Protein AF-A0A392NRG5-F1 (afdb_monomer_lite)

pLDDT: mean 75.96, std 17.62, range [31.47, 93.75]

Radius of gyration: 20.7 Å; chains: 1; bounding box: 58×45×53 Å

Foldseek 3Di:
DVVQVAPAPDWDWDAAPLRDIDTLDHPDDDPDPVRVVVVVVVSVVVVVVVNVVVPPPPDDDDDDDDDPDFAAADDPVCCCVQPNPQAQKEKEKEAADPVSVVVLRVLQVVVLVVVDQPDDPDDPDPRRRYGYHYYHCVVPVVVVVLVDDPDCNPQRIKIWIAGNNVRDIDIGRDDDDPD

Secondary structure (DSSP, 8-state):
-GGGT-SSSS-EEEE-TTS-EEEEESS---SSHHHHHHHHHHHHHHHHHHHHHHS---------S----PPPBP-TTTHHHHHSTT-S-EEEEEESSHHHHHHHHHHHHHHHHHS-----SS-----SPPEEEEEETTT-HHHHGGG-SSSGGG-SEEEEEEEGGGTEEEEE-S-----

Structure (mmCIF, N/CA/C/O backbone):
data_AF-A0A392NRG5-F1
#
_entry.id   AF-A0A392NRG5-F1
#
loop_
_atom_site.group_PDB
_atom_site.id
_atom_site.type_symbol
_atom_site.label_atom_id
_atom_site.label_alt_id
_atom_site.label_comp_id
_atom_site.label_asym_id
_atom_site.label_entity_id
_atom_site.label_seq_id
_atom_site.pdbx_PDB_ins_code
_atom_site.Cartn_x
_atom_site.Cartn_y
_atom_site.Cartn_z
_atom_site.occupancy
_atom_site.B_iso_or_equiv
_atom_site.auth_seq_id
_atom_site.auth_comp_id
_atom_site.auth_asym_id
_atom_site.auth_atom_id
_atom_site.pdbx_PDB_model_num
ATOM 1 N N . MET A 1 1 ? -12.641 -14.214 19.739 1.00 44.84 1 MET A N 1
ATOM 2 C CA . MET A 1 1 ? -12.935 -12.851 20.232 1.00 44.84 1 MET A CA 1
ATOM 3 C C . MET A 1 1 ? -11.711 -11.934 20.178 1.00 44.84 1 MET A C 1
ATOM 5 O O . MET A 1 1 ? -11.896 -10.754 19.929 1.00 44.84 1 MET A O 1
ATOM 9 N N . GLU A 1 2 ? -10.478 -12.458 20.245 1.00 50.84 2 GLU A N 1
ATOM 10 C CA . GLU A 1 2 ? -9.235 -11.661 20.115 1.00 50.84 2 GLU A CA 1
ATOM 11 C C . GLU A 1 2 ? -9.057 -10.911 18.784 1.00 50.84 2 GLU A C 1
ATOM 13 O O . GLU A 1 2 ? -8.489 -9.827 18.773 1.00 50.84 2 GLU A O 1
ATOM 18 N N . LYS A 1 3 ? -9.580 -11.421 17.657 1.00 54.75 3 LYS A N 1
ATOM 19 C CA . LYS A 1 3 ? -9.375 -10.797 16.329 1.00 54.75 3 LYS A CA 1
ATOM 20 C C . LYS A 1 3 ? -9.970 -9.390 16.174 1.00 54.75 3 LYS A C 1
ATOM 22 O O . LYS A 1 3 ? -9.698 -8.732 15.177 1.00 54.75 3 LYS A O 1
ATOM 27 N N . LEU A 1 4 ? -10.818 -8.950 17.103 1.00 57.44 4 LEU A N 1
ATOM 28 C CA . LEU A 1 4 ? -11.485 -7.650 17.032 1.00 57.44 4 LEU A CA 1
ATOM 29 C C . LEU A 1 4 ? -11.050 -6.682 18.142 1.00 57.44 4 LEU A C 1
ATOM 31 O O . LEU A 1 4 ? -11.508 -5.543 18.076 1.00 57.44 4 LEU A O 1
ATOM 35 N N . GLY A 1 5 ? -10.213 -7.110 19.102 1.00 63.38 5 GLY A N 1
ATOM 36 C CA . GLY A 1 5 ? -9.814 -6.300 20.263 1.00 63.38 5 GLY A CA 1
ATOM 37 C C . GLY A 1 5 ? -11.002 -5.819 21.101 1.00 63.38 5 GLY A C 1
ATOM 38 O O . GLY A 1 5 ? -11.019 -4.675 21.524 1.00 63.38 5 GLY A O 1
ATOM 39 N N . ILE A 1 6 ? -12.055 -6.639 21.213 1.00 69.25 6 ILE A N 1
ATOM 40 C CA . ILE A 1 6 ? -13.294 -6.264 21.903 1.00 69.25 6 ILE A CA 1
ATOM 41 C C . ILE A 1 6 ? -13.268 -6.834 23.316 1.00 69.25 6 ILE A C 1
ATOM 43 O O . ILE A 1 6 ? -13.286 -8.052 23.494 1.00 69.25 6 ILE A O 1
ATOM 47 N N . ASP A 1 7 ? -13.312 -5.931 24.288 1.00 76.69 7 ASP A N 1
ATOM 48 C CA . ASP A 1 7 ? -13.158 -6.254 25.709 1.00 76.69 7 ASP A CA 1
ATOM 49 C C . ASP A 1 7 ? -14.497 -6.640 26.366 1.00 76.69 7 ASP A C 1
ATOM 51 O O . ASP A 1 7 ? -14.522 -7.297 27.404 1.00 76.69 7 ASP A O 1
ATOM 55 N N . ALA A 1 8 ? -15.626 -6.246 25.756 1.00 78.69 8 ALA A N 1
ATOM 56 C CA . ALA A 1 8 ? -16.974 -6.534 26.248 1.00 78.69 8 ALA A CA 1
ATOM 57 C C . ALA A 1 8 ? -18.026 -6.559 25.123 1.00 78.69 8 ALA A C 1
ATOM 59 O O . ALA A 1 8 ? -18.007 -5.727 24.213 1.00 78.69 8 ALA A O 1
ATOM 60 N N . LEU A 1 9 ? -18.987 -7.486 25.220 1.00 78.69 9 LEU A N 1
ATOM 61 C CA . LEU A 1 9 ? -20.117 -7.638 24.294 1.00 78.69 9 LEU A CA 1
ATOM 62 C C . LEU A 1 9 ? -21.444 -7.202 24.944 1.00 78.69 9 LEU A C 1
ATOM 64 O O . LEU A 1 9 ? -21.584 -7.346 26.158 1.00 78.69 9 LEU A O 1
ATOM 68 N N . PRO A 1 10 ? -22.440 -6.743 24.159 1.00 81.75 10 PRO A N 1
ATOM 69 C CA . PRO A 1 10 ? -22.381 -6.451 22.722 1.00 81.75 10 PRO A CA 1
ATOM 70 C C . PRO A 1 10 ? -21.558 -5.186 22.418 1.00 81.75 10 PRO A C 1
ATOM 72 O O . PRO A 1 10 ? -21.438 -4.296 23.258 1.00 81.75 10 PRO A O 1
ATOM 75 N N . ALA A 1 11 ? -20.976 -5.115 21.218 1.00 84.94 11 ALA A N 1
ATOM 76 C CA . ALA A 1 11 ? -20.116 -4.011 20.787 1.00 84.94 11 ALA A CA 1
ATOM 77 C C . ALA A 1 11 ? -20.497 -3.504 19.392 1.00 84.94 11 ALA A C 1
ATOM 79 O O . ALA A 1 11 ? -20.934 -4.274 18.537 1.00 84.94 11 ALA A O 1
ATOM 80 N N . ILE A 1 12 ? -20.287 -2.209 19.167 1.00 88.06 12 ILE A N 1
ATOM 81 C CA . ILE A 1 12 ? -20.501 -1.513 17.901 1.00 88.06 12 ILE A CA 1
ATOM 82 C C . ILE A 1 12 ? -19.132 -1.141 17.336 1.00 88.06 12 ILE A C 1
ATOM 84 O O . ILE A 1 12 ? -18.307 -0.523 18.012 1.00 88.06 12 ILE A O 1
ATOM 88 N N . VAL A 1 13 ? -18.899 -1.518 16.083 1.00 86.50 13 VAL A N 1
ATOM 89 C CA . VAL A 1 13 ? -17.656 -1.268 15.346 1.00 86.50 13 VAL A CA 1
ATOM 90 C C . VAL A 1 13 ? -17.964 -0.510 14.059 1.00 86.50 13 VAL A C 1
ATOM 92 O O . VAL A 1 13 ? -18.951 -0.805 13.389 1.00 86.50 13 VAL A O 1
ATOM 95 N N . GLY A 1 14 ? -17.128 0.474 13.738 1.00 85.94 14 GLY A N 1
ATOM 96 C CA . GLY A 1 14 ? -17.209 1.284 12.527 1.00 85.94 14 GLY A CA 1
ATOM 97 C C . GLY A 1 14 ? -16.050 0.978 11.584 1.00 85.94 14 GLY A C 1
ATOM 98 O O . GLY A 1 14 ? -14.933 0.713 12.030 1.00 85.94 14 GLY A O 1
ATOM 99 N N . TRP A 1 15 ? -16.324 1.029 10.282 1.00 83.50 15 TRP A N 1
ATOM 100 C CA . TRP A 1 15 ? -15.307 0.970 9.232 1.00 83.50 15 TRP A CA 1
ATOM 101 C C . TRP A 1 15 ? -15.161 2.344 8.599 1.00 83.50 15 TRP A C 1
ATOM 103 O O . TRP A 1 15 ? -16.136 2.896 8.087 1.00 83.50 15 TRP A O 1
ATOM 113 N N . LEU A 1 16 ? -13.952 2.888 8.652 1.00 82.56 16 LEU A N 1
ATOM 114 C CA . LEU A 1 16 ? -13.607 4.154 8.026 1.00 82.56 16 LEU A CA 1
ATOM 115 C C . LEU A 1 16 ? -13.438 3.976 6.503 1.00 82.56 16 LEU A C 1
ATOM 117 O O . LEU A 1 16 ? -13.176 2.864 6.032 1.00 82.56 16 LEU A O 1
ATOM 121 N N . PRO A 1 17 ? -13.561 5.055 5.704 1.00 70.38 17 PRO A N 1
ATOM 122 C CA . PRO A 1 17 ? -13.409 4.989 4.246 1.00 70.38 17 PRO A CA 1
ATOM 123 C C . PRO A 1 17 ? -12.038 4.483 3.769 1.00 70.38 17 PRO A C 1
ATOM 125 O O . PRO A 1 17 ? -11.925 3.958 2.664 1.00 70.38 17 PRO A O 1
ATOM 128 N N . ASN A 1 18 ? -11.004 4.618 4.601 1.00 70.00 18 ASN A N 1
ATOM 129 C CA . ASN A 1 18 ? -9.652 4.093 4.374 1.00 70.00 18 ASN A CA 1
ATOM 130 C C . ASN A 1 18 ? -9.518 2.583 4.680 1.00 70.00 18 ASN A C 1
ATOM 132 O O . ASN A 1 18 ? -8.433 2.025 4.531 1.00 70.00 18 ASN A O 1
ATOM 136 N N . GLY A 1 19 ? -10.600 1.920 5.102 1.00 73.75 19 GLY A N 1
ATOM 137 C CA . GLY A 1 19 ? -10.620 0.505 5.476 1.00 73.75 19 GLY A CA 1
ATOM 138 C C . GLY A 1 19 ? -10.196 0.228 6.920 1.00 73.75 19 GLY A C 1
ATOM 139 O O . GLY A 1 19 ? -10.246 -0.928 7.346 1.00 73.75 19 GLY A O 1
ATOM 140 N N . GLU A 1 20 ? -9.812 1.252 7.691 1.00 78.88 20 GLU A N 1
ATOM 141 C CA . GLU A 1 20 ? -9.475 1.104 9.104 1.00 78.88 20 GLU A CA 1
ATOM 142 C C . GLU A 1 20 ? -10.721 0.799 9.941 1.00 78.88 20 GLU A C 1
ATOM 144 O O . GLU A 1 20 ? -11.823 1.303 9.702 1.00 78.88 20 GLU A O 1
ATOM 149 N N . LYS A 1 21 ? -10.541 -0.065 10.940 1.00 82.44 21 LYS A N 1
ATOM 150 C CA . LYS A 1 21 ? -11.597 -0.457 11.865 1.00 82.44 21 LYS A CA 1
ATOM 151 C C . LYS A 1 21 ? -11.426 0.271 13.192 1.00 82.44 21 LYS A C 1
ATOM 153 O O . LYS A 1 21 ? -10.417 0.097 13.865 1.00 82.44 21 LYS A O 1
ATOM 158 N N . ILE A 1 22 ? -12.485 0.941 13.631 1.00 85.62 22 ILE A N 1
ATOM 159 C CA . ILE A 1 22 ? -12.574 1.601 14.935 1.00 85.62 22 ILE A CA 1
ATOM 160 C C . ILE A 1 22 ? -13.671 0.954 15.786 1.00 85.62 22 ILE A C 1
ATOM 162 O O . ILE A 1 22 ? -14.754 0.609 15.309 1.00 85.62 22 ILE A O 1
ATOM 166 N N . ILE A 1 23 ? -13.392 0.762 17.074 1.00 85.25 23 ILE A N 1
ATOM 167 C CA . ILE A 1 23 ? -14.392 0.329 18.052 1.00 85.25 23 ILE A CA 1
ATOM 168 C C . ILE A 1 23 ? -15.132 1.575 18.535 1.00 85.25 23 ILE A C 1
ATOM 170 O O . ILE A 1 23 ? -14.524 2.468 19.115 1.00 85.25 23 ILE A O 1
ATOM 174 N N . LEU A 1 24 ? -16.437 1.642 18.274 1.00 83.94 24 LEU A N 1
ATOM 175 C CA . LEU A 1 24 ? -17.257 2.810 18.603 1.00 83.94 24 LEU A CA 1
ATOM 176 C C . LEU A 1 24 ? -17.831 2.722 20.016 1.00 83.94 24 LEU A C 1
ATOM 178 O O . LEU A 1 24 ? -17.922 3.729 20.712 1.00 83.94 24 LEU A O 1
ATOM 182 N N . LYS A 1 25 ? -18.225 1.517 20.446 1.00 83.88 25 LYS A N 1
ATOM 183 C CA . LYS A 1 25 ? -18.717 1.263 21.804 1.00 83.88 25 LYS A CA 1
ATOM 184 C C . LYS A 1 25 ? -18.632 -0.219 22.153 1.00 83.88 25 LYS A C 1
ATOM 186 O O . LYS A 1 25 ? -18.925 -1.061 21.309 1.00 83.88 25 LYS A O 1
ATOM 191 N N . THR A 1 26 ? -18.294 -0.545 23.394 1.00 84.25 26 THR A N 1
ATOM 192 C CA . THR A 1 26 ? -18.333 -1.908 23.954 1.00 84.25 26 THR A CA 1
ATOM 193 C C . THR A 1 26 ? -19.291 -1.954 25.143 1.00 84.25 26 THR A C 1
ATOM 195 O O . THR A 1 26 ? -19.611 -0.916 25.723 1.00 84.25 26 THR A O 1
ATOM 198 N N . GLY A 1 27 ? -19.803 -3.142 25.479 1.00 78.00 27 GLY A N 1
ATOM 199 C CA . GLY A 1 27 ? -20.730 -3.318 26.605 1.00 78.00 27 GLY A CA 1
ATOM 200 C C . GLY A 1 27 ? -22.030 -2.518 26.463 1.00 78.00 27 GLY A C 1
ATOM 201 O O . GLY A 1 27 ? -22.475 -1.876 27.415 1.00 78.00 27 GLY A O 1
ATOM 202 N N . VAL A 1 28 ? -22.624 -2.507 25.265 1.00 78.00 28 VAL A N 1
ATOM 203 C CA . VAL A 1 28 ? -23.847 -1.737 24.999 1.00 78.00 28 VAL A CA 1
ATOM 204 C C . VAL A 1 28 ? -25.002 -2.297 25.829 1.00 78.00 28 VAL A C 1
ATOM 206 O O . VAL A 1 28 ? -25.435 -3.430 25.634 1.00 78.00 28 VAL A O 1
ATOM 209 N N . SER A 1 29 ? -25.516 -1.476 26.741 1.00 78.38 29 SER A N 1
ATOM 210 C CA . SER A 1 29 ? -26.697 -1.766 27.549 1.00 78.38 29 SER A CA 1
ATOM 211 C C . SER A 1 29 ? -27.689 -0.622 27.395 1.00 78.38 29 SER A C 1
ATOM 213 O O . SER A 1 29 ? -27.350 0.542 27.616 1.00 78.38 29 SER A O 1
ATOM 215 N N . VAL A 1 30 ? -28.904 -0.955 26.968 1.00 79.56 30 VAL A N 1
ATOM 216 C CA . VAL A 1 30 ? -29.958 0.012 26.664 1.00 79.56 30 VAL A CA 1
ATOM 217 C C . VAL A 1 30 ? -31.051 -0.120 27.716 1.00 79.56 30 VAL A C 1
ATOM 219 O O . VAL A 1 30 ? -31.575 -1.210 27.929 1.00 79.56 30 VAL A O 1
ATOM 222 N N . LYS A 1 31 ? -31.394 0.991 28.376 1.00 78.00 31 LYS A N 1
ATOM 223 C CA . LYS A 1 31 ? -32.440 1.020 29.412 1.00 78.00 31 LYS A CA 1
ATOM 224 C C . LYS A 1 31 ? -33.850 1.025 28.818 1.00 78.00 31 LYS A C 1
ATOM 226 O O . LYS A 1 31 ? -34.755 0.429 29.389 1.00 78.00 31 LYS A O 1
ATOM 231 N N . ASP A 1 32 ? -34.025 1.674 27.671 1.00 86.31 32 ASP A N 1
ATOM 232 C CA . ASP A 1 32 ? -35.292 1.816 26.955 1.00 86.31 32 ASP A CA 1
ATOM 233 C C . ASP A 1 32 ? -35.023 2.190 25.486 1.00 86.31 32 ASP A C 1
ATOM 235 O O . ASP A 1 32 ? -33.971 2.731 25.149 1.00 86.31 32 ASP A O 1
ATOM 239 N N . VAL A 1 33 ? -35.962 1.905 24.580 1.00 84.06 33 VAL A N 1
ATOM 240 C CA . VAL A 1 33 ? -35.749 2.092 23.128 1.00 84.06 33 VAL A CA 1
ATOM 241 C C . VAL A 1 33 ? -35.409 3.546 22.779 1.00 84.06 33 VAL A C 1
ATOM 243 O O . VAL A 1 33 ? -34.585 3.791 21.900 1.00 84.06 33 VAL A O 1
ATOM 246 N N . LYS A 1 34 ? -35.990 4.519 23.492 1.00 83.69 34 LYS A N 1
ATOM 247 C CA . LYS A 1 34 ? -35.757 5.944 23.239 1.00 83.69 34 LYS A CA 1
ATOM 248 C C . LYS A 1 34 ? -34.327 6.346 23.605 1.00 83.69 34 LYS A C 1
ATOM 250 O O . LYS A 1 34 ? -33.672 7.022 22.812 1.00 83.69 34 LYS A O 1
ATOM 255 N N . SER A 1 35 ? -33.821 5.892 24.754 1.00 84.69 35 SER A N 1
ATOM 256 C CA . SER A 1 35 ? -32.421 6.105 25.138 1.00 84.69 35 SER A CA 1
ATOM 257 C C . SER A 1 35 ? -31.445 5.364 24.220 1.00 84.69 35 SER A C 1
ATOM 259 O O . SER A 1 35 ? -30.410 5.926 23.871 1.00 84.69 35 SER A O 1
ATOM 261 N N . GLY A 1 36 ? -31.799 4.167 23.743 1.00 84.44 36 GLY A N 1
ATOM 262 C CA . GLY A 1 36 ? -30.992 3.411 22.778 1.00 84.44 36 GLY A CA 1
ATOM 263 C C . GLY A 1 36 ? -30.840 4.104 21.425 1.00 84.44 36 GLY A C 1
ATOM 264 O O . GLY A 1 36 ? -29.734 4.183 20.895 1.00 84.44 36 GLY A O 1
ATOM 265 N N . VAL A 1 37 ? -31.931 4.652 20.880 1.00 87.75 37 VAL A N 1
ATOM 266 C CA . VAL A 1 37 ? -31.894 5.405 19.614 1.00 87.75 37 VAL A CA 1
ATOM 267 C C . VAL A 1 37 ? -31.075 6.687 19.764 1.00 87.75 37 VAL A C 1
ATOM 269 O O . VAL A 1 37 ? -30.267 6.996 18.891 1.00 87.75 37 VAL A O 1
ATOM 272 N N . GLN A 1 38 ? -31.227 7.406 20.880 1.00 88.25 38 GLN A N 1
ATOM 273 C CA . GLN A 1 38 ? -30.447 8.620 21.133 1.00 88.25 38 GLN A CA 1
ATOM 274 C C . GLN A 1 38 ? -28.946 8.324 21.260 1.00 88.25 38 GLN A C 1
ATOM 276 O O . GLN A 1 38 ? -28.118 9.048 20.711 1.00 88.25 38 GLN A O 1
ATOM 281 N N . ASP A 1 39 ? -28.593 7.253 21.967 1.00 86.00 39 ASP A N 1
ATOM 282 C CA . ASP A 1 39 ? -27.209 6.819 22.142 1.00 86.00 39 ASP A CA 1
ATOM 283 C C . ASP A 1 39 ? -26.582 6.392 20.805 1.00 86.00 39 ASP A C 1
ATOM 285 O O . ASP A 1 39 ? -25.481 6.829 20.475 1.00 86.00 39 ASP A O 1
ATOM 289 N N . LEU A 1 40 ? -27.319 5.647 19.971 1.00 88.62 40 LEU A N 1
ATOM 290 C CA . LEU A 1 40 ? -26.898 5.320 18.605 1.00 88.62 40 LEU A CA 1
ATOM 291 C C . LEU A 1 40 ? -26.700 6.569 17.739 1.00 88.62 40 LEU A C 1
ATOM 293 O O . LEU A 1 40 ? -25.696 6.657 17.037 1.00 88.62 40 LEU A O 1
ATOM 297 N N . SER A 1 41 ? -27.609 7.545 17.811 1.00 90.00 41 SER A N 1
ATOM 298 C CA . SER A 1 41 ? -27.481 8.809 17.072 1.00 90.00 41 SER A CA 1
ATOM 299 C C . SER A 1 41 ? -26.197 9.547 17.449 1.00 90.00 41 SER A C 1
ATOM 301 O O . SER A 1 41 ? -25.439 9.957 16.576 1.00 90.00 41 SER A O 1
ATOM 303 N N . ASN A 1 42 ? -25.901 9.649 18.747 1.00 89.50 42 ASN A N 1
ATOM 304 C CA . ASN A 1 42 ? -24.690 10.310 19.233 1.00 89.50 42 ASN A CA 1
ATOM 305 C C . ASN A 1 42 ? -23.414 9.587 18.766 1.00 89.50 42 ASN A C 1
ATOM 307 O O . ASN A 1 42 ? -22.425 10.231 18.405 1.00 89.50 42 ASN A O 1
ATOM 311 N N . ILE A 1 43 ? -23.434 8.249 18.760 1.00 90.00 43 ILE A N 1
ATOM 312 C CA . ILE A 1 43 ? -22.324 7.431 18.258 1.00 90.00 43 ILE A CA 1
ATOM 313 C C . ILE A 1 43 ? -22.110 7.697 16.766 1.00 90.00 43 ILE A C 1
ATOM 315 O O . ILE A 1 43 ? -20.979 7.967 16.362 1.00 90.00 43 ILE A O 1
ATOM 319 N N . LEU A 1 44 ? -23.171 7.688 15.957 1.00 90.00 44 LEU A N 1
ATOM 320 C CA . LEU A 1 44 ? -23.081 7.954 14.520 1.00 90.00 44 LEU A CA 1
ATOM 321 C C . LEU A 1 44 ? -22.581 9.375 14.221 1.00 90.00 44 LEU A C 1
ATOM 323 O O . LEU A 1 44 ? -21.695 9.532 13.384 1.00 90.00 44 LEU A O 1
ATOM 327 N N . ASP A 1 45 ? -23.047 10.386 14.956 1.00 89.62 45 ASP A N 1
ATOM 328 C CA . ASP A 1 45 ? -22.580 11.772 14.810 1.00 89.62 45 ASP A CA 1
ATOM 329 C C . ASP A 1 45 ? -21.094 11.924 15.167 1.00 89.62 45 ASP A C 1
ATOM 331 O O . ASP A 1 45 ? -20.343 12.648 14.504 1.00 89.62 45 ASP A O 1
ATOM 335 N N . SER A 1 46 ? -20.640 11.246 16.227 1.00 84.56 46 SER A N 1
ATOM 336 C CA . SER A 1 46 ? -19.221 11.229 16.596 1.00 84.56 46 SER A CA 1
ATOM 337 C C . SER A 1 46 ? -18.371 10.528 15.537 1.00 84.56 46 SER A C 1
ATOM 339 O O . SER A 1 46 ? -17.298 11.022 15.185 1.00 84.56 46 SER A O 1
ATOM 341 N N . PHE A 1 47 ? -18.880 9.432 14.972 1.00 88.06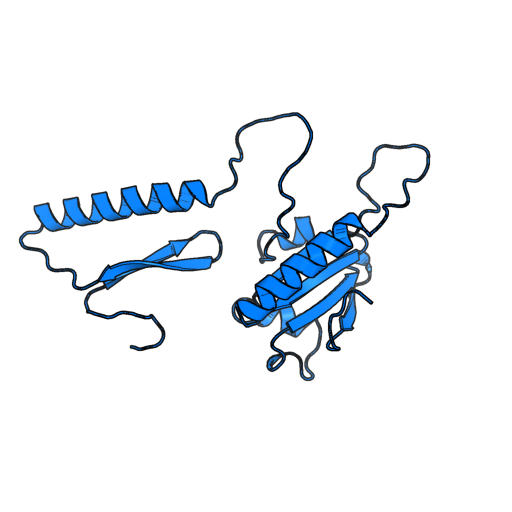 47 PHE A N 1
ATOM 342 C CA . PHE A 1 47 ? -18.197 8.664 13.944 1.00 88.06 47 PHE A CA 1
ATOM 343 C C . PHE A 1 47 ? -18.095 9.442 12.632 1.00 88.06 47 PHE A C 1
ATOM 345 O O . PHE A 1 47 ? -17.029 9.480 12.023 1.00 88.06 47 PHE A O 1
ATOM 352 N N . GLU A 1 48 ? -19.152 10.151 12.233 1.00 84.38 48 GLU A N 1
ATOM 353 C CA . GLU A 1 48 ? -19.133 11.007 11.048 1.00 84.38 48 GLU A CA 1
ATOM 354 C C . GLU A 1 48 ? -18.092 12.133 11.184 1.00 84.38 48 GLU A C 1
ATOM 356 O O . GLU A 1 48 ? -17.362 12.428 10.236 1.00 84.38 48 GLU A O 1
ATOM 361 N N . LYS A 1 49 ? -17.949 12.731 12.375 1.00 83.00 49 LYS A N 1
ATOM 362 C CA . LYS A 1 49 ? -16.909 13.743 12.642 1.00 83.00 49 LYS A CA 1
ATOM 363 C C . LYS A 1 49 ? -15.493 13.182 12.509 1.00 83.00 49 LYS A C 1
ATOM 365 O O . LYS A 1 49 ? -14.613 13.899 12.036 1.00 83.00 49 LYS A O 1
ATOM 370 N N . VAL A 1 50 ? -15.266 11.936 12.926 1.00 76.88 50 VAL A N 1
ATOM 371 C CA . VAL A 1 50 ? -13.972 11.251 12.769 1.00 76.88 50 VAL A CA 1
ATOM 372 C C . VAL A 1 50 ? -13.737 10.904 11.297 1.00 76.88 50 VAL A C 1
ATOM 374 O O . VAL A 1 50 ? -12.705 11.270 10.742 1.00 76.88 50 VAL A O 1
ATOM 377 N N . SER A 1 51 ? -14.739 10.348 10.614 1.00 67.44 51 SER A N 1
ATOM 378 C CA . SER A 1 51 ? -14.668 10.031 9.184 1.00 67.44 51 SER A CA 1
ATOM 379 C C . SER A 1 51 ? -14.406 11.268 8.315 1.00 67.44 51 SER A C 1
ATOM 381 O O . SER A 1 51 ? -13.651 11.187 7.350 1.00 67.44 51 SER A O 1
ATOM 383 N N . LYS A 1 52 ? -14.981 12.433 8.649 1.00 66.38 52 LYS A N 1
ATOM 384 C CA . LYS A 1 52 ? -14.749 13.704 7.934 1.00 66.38 52 LYS A CA 1
ATOM 385 C C . LYS A 1 52 ? -13.355 14.295 8.164 1.00 66.38 52 LYS A C 1
ATOM 387 O O . LYS A 1 52 ? -12.914 15.090 7.342 1.00 66.38 52 LYS A O 1
ATOM 392 N N . LYS A 1 53 ? -12.670 13.947 9.260 1.00 59.97 53 LYS A N 1
ATOM 393 C CA . LYS A 1 53 ? -11.271 14.352 9.496 1.00 59.97 53 LYS A CA 1
ATOM 394 C C . LYS A 1 53 ? -10.285 13.523 8.672 1.00 59.97 53 LYS A C 1
ATOM 396 O O . LYS A 1 53 ? -9.246 14.049 8.298 1.00 59.97 53 LYS A O 1
ATOM 401 N N . GLU A 1 54 ? -10.636 12.278 8.364 1.00 50.88 54 GLU A N 1
ATOM 402 C CA . GLU A 1 54 ? -9.822 11.365 7.547 1.00 50.88 54 GLU A CA 1
ATOM 403 C C . GLU A 1 54 ? -10.207 11.347 6.063 1.00 50.88 54 GLU A C 1
ATOM 405 O O . GLU A 1 54 ? -9.521 10.748 5.239 1.00 50.88 54 GLU A O 1
ATOM 410 N N . THR A 1 55 ? -11.286 12.038 5.694 1.00 39.31 55 THR A N 1
ATOM 411 C CA . THR A 1 55 ? -11.567 12.353 4.294 1.00 39.31 55 THR A CA 1
ATOM 412 C C . THR A 1 55 ? -10.758 13.603 3.939 1.00 39.31 55 THR A C 1
ATOM 414 O O . THR A 1 55 ? -10.980 14.644 4.568 1.00 39.31 55 THR A O 1
ATOM 417 N N . PRO A 1 56 ? -9.835 13.575 2.959 1.00 40.25 56 PRO A N 1
ATOM 418 C CA . PRO A 1 56 ? -9.189 14.800 2.520 1.00 40.25 56 PRO A CA 1
ATOM 419 C C . PRO A 1 56 ? -10.284 15.746 2.030 1.00 40.25 56 PRO A C 1
ATOM 421 O O . PRO A 1 56 ? -11.179 15.357 1.278 1.00 40.25 56 PRO A O 1
ATOM 424 N N . ARG A 1 57 ? -10.242 16.986 2.524 1.00 38.59 57 ARG A N 1
ATOM 425 C CA . ARG A 1 57 ? -11.167 18.072 2.192 1.00 38.59 57 ARG A CA 1
ATOM 426 C C . ARG A 1 57 ? -11.177 18.328 0.680 1.00 38.59 57 ARG A C 1
ATOM 428 O O . ARG A 1 57 ? -10.551 19.270 0.206 1.00 38.59 57 ARG A O 1
ATOM 435 N N . GLN A 1 58 ? -11.941 17.565 -0.093 1.00 41.72 58 GLN A N 1
ATOM 436 C CA . GLN A 1 58 ? -12.290 17.936 -1.462 1.00 41.72 58 GLN A CA 1
ATOM 437 C C . GLN A 1 58 ? -13.432 18.946 -1.439 1.00 41.72 58 GLN A C 1
ATOM 439 O O . GLN A 1 58 ? -14.579 18.668 -1.765 1.00 41.72 58 GLN A O 1
ATOM 444 N N . SER A 1 59 ? -13.081 20.168 -1.062 1.00 42.72 59 SER A N 1
ATOM 445 C CA . SER A 1 59 ? -13.816 21.351 -1.483 1.00 42.72 59 SER A CA 1
ATOM 446 C C . SER A 1 59 ? -12.920 22.567 -1.311 1.00 42.72 59 SER A C 1
ATOM 448 O O . SER A 1 59 ? -13.043 23.299 -0.331 1.00 42.72 59 SER A O 1
ATOM 450 N N . LYS A 1 60 ? -12.013 22.769 -2.270 1.00 33.44 60 LYS A N 1
ATOM 451 C CA . LYS A 1 60 ? -11.731 24.081 -2.866 1.00 33.44 60 LYS A CA 1
ATOM 452 C C . LYS A 1 60 ? -10.819 23.923 -4.079 1.00 33.44 60 LYS A C 1
ATOM 454 O O . LYS A 1 60 ? -9.764 23.308 -4.025 1.00 33.44 60 LYS A O 1
ATOM 459 N N . LYS A 1 61 ? -11.281 24.490 -5.192 1.00 37.28 61 LYS A N 1
ATOM 460 C CA . LYS A 1 61 ? -10.464 24.801 -6.359 1.00 37.28 61 LYS A CA 1
ATOM 461 C C . LYS A 1 61 ? -9.292 25.696 -5.944 1.00 37.28 61 LYS A C 1
ATOM 463 O O . LYS A 1 61 ? -9.512 26.676 -5.240 1.00 37.28 61 LYS A O 1
ATOM 468 N N . ALA A 1 62 ? -8.158 25.401 -6.572 1.00 38.47 62 ALA A N 1
ATOM 469 C CA . ALA A 1 62 ? -7.030 26.272 -6.881 1.00 38.47 62 ALA A CA 1
ATOM 470 C C . ALA A 1 62 ? -6.035 26.628 -5.758 1.00 38.47 62 ALA A C 1
ATOM 472 O O . ALA A 1 62 ? -6.397 27.156 -4.715 1.00 38.47 62 ALA A O 1
ATOM 473 N N . GLN A 1 63 ? -4.769 26.454 -6.161 1.00 31.47 63 GLN A N 1
ATOM 474 C CA . GLN A 1 63 ? -3.531 27.109 -5.730 1.00 31.47 63 GLN A CA 1
ATOM 475 C C . GLN A 1 63 ? -2.692 26.466 -4.615 1.00 31.47 63 GLN A C 1
ATOM 477 O O . GLN A 1 63 ? -2.912 26.677 -3.433 1.00 31.47 63 GLN A O 1
ATOM 482 N N . THR A 1 64 ? -1.685 25.742 -5.117 1.00 35.50 64 THR A N 1
ATOM 483 C CA . THR A 1 64 ? -0.241 25.876 -4.856 1.00 35.50 64 THR A CA 1
ATOM 484 C C . THR A 1 64 ? 0.309 25.763 -3.432 1.00 35.50 64 THR A C 1
ATOM 486 O O . THR A 1 64 ? 0.027 26.573 -2.559 1.00 35.50 64 THR A O 1
ATOM 489 N N . ASP A 1 65 ? 1.273 24.842 -3.376 1.00 32.69 65 ASP A N 1
ATOM 490 C CA . ASP A 1 65 ? 2.435 24.707 -2.505 1.00 32.69 65 ASP A CA 1
ATOM 491 C C . ASP A 1 65 ? 2.258 24.103 -1.110 1.00 32.69 65 ASP A C 1
ATOM 493 O O . ASP A 1 65 ? 1.599 24.634 -0.217 1.00 32.69 65 ASP A O 1
ATOM 497 N N . SER A 1 66 ? 3.013 23.010 -0.937 1.00 41.00 66 SER A N 1
ATOM 498 C CA . SER A 1 66 ? 3.290 22.262 0.293 1.00 41.00 66 SER A CA 1
ATOM 499 C C . SER A 1 66 ? 2.091 21.526 0.898 1.00 41.00 66 SER A C 1
ATOM 501 O O . SER A 1 66 ? 1.630 21.836 1.992 1.00 41.00 66 SER A O 1
ATOM 503 N N . GLU A 1 67 ? 1.610 20.501 0.190 1.00 38.47 67 GLU A N 1
ATOM 504 C CA . GLU A 1 67 ? 0.882 19.401 0.827 1.00 38.47 67 GLU A CA 1
ATOM 505 C C . GLU A 1 67 ? 1.923 18.467 1.457 1.00 38.47 67 GLU A C 1
ATOM 507 O O . GLU A 1 67 ? 2.858 18.054 0.772 1.00 38.47 67 GLU A O 1
ATOM 512 N N . ASP A 1 68 ? 1.785 18.158 2.749 1.00 41.62 68 ASP A N 1
ATOM 513 C CA . ASP A 1 68 ? 2.466 17.018 3.366 1.00 41.62 68 ASP A CA 1
ATOM 514 C C . ASP A 1 68 ? 2.176 15.788 2.492 1.00 41.62 68 ASP A C 1
ATOM 516 O O . ASP A 1 68 ? 1.045 15.302 2.444 1.00 41.62 68 ASP A O 1
ATOM 520 N N . GLU A 1 69 ? 3.166 15.363 1.705 1.00 58.81 69 GLU A N 1
ATOM 521 C CA . GLU A 1 69 ? 2.990 14.450 0.574 1.00 58.81 69 GLU A CA 1
ATOM 522 C C . GLU A 1 69 ? 2.881 13.009 1.093 1.00 58.81 69 GLU A C 1
ATOM 524 O O . GLU A 1 69 ? 3.822 12.220 1.049 1.00 58.81 69 GLU A O 1
ATOM 529 N N . TYR A 1 70 ? 1.727 12.670 1.668 1.00 71.62 70 TYR A N 1
ATOM 530 C CA . TYR A 1 70 ? 1.452 11.313 2.124 1.00 71.62 70 TYR A CA 1
ATOM 531 C C . TYR A 1 70 ? 1.286 10.380 0.921 1.00 71.62 70 TYR A C 1
ATOM 533 O O . TYR A 1 70 ? 0.545 10.653 -0.030 1.00 71.62 70 TYR A O 1
ATOM 541 N N . ILE A 1 71 ? 1.964 9.234 0.965 1.00 87.88 71 ILE A N 1
ATOM 542 C CA . ILE A 1 71 ? 1.832 8.215 -0.075 1.00 87.88 71 ILE A CA 1
ATOM 543 C C . ILE A 1 71 ? 0.449 7.578 0.049 1.00 87.88 71 ILE A C 1
ATOM 545 O O . ILE A 1 71 ? 0.082 7.027 1.087 1.00 87.88 71 ILE A O 1
ATOM 549 N N . GLN A 1 72 ? -0.334 7.634 -1.026 1.00 90.50 72 GLN A N 1
ATOM 550 C CA . GLN A 1 72 ? -1.712 7.153 -1.002 1.00 90.50 72 GLN A CA 1
ATOM 551 C C . GLN A 1 72 ? -1.787 5.624 -0.909 1.00 90.50 72 GLN A C 1
ATOM 553 O O . GLN A 1 72 ? -1.018 4.898 -1.547 1.00 90.50 72 GLN A O 1
ATOM 558 N N . LEU A 1 73 ? -2.773 5.129 -0.154 1.00 91.88 73 LEU A N 1
ATOM 559 C CA . LEU A 1 73 ? -3.098 3.707 -0.106 1.00 91.88 73 LEU A CA 1
ATOM 560 C C . LEU A 1 73 ? -3.851 3.297 -1.377 1.00 91.88 73 LEU A C 1
ATOM 562 O O . LEU A 1 73 ? -4.908 3.834 -1.711 1.00 91.88 73 LEU A O 1
ATOM 566 N N . LEU A 1 74 ? -3.308 2.313 -2.077 1.00 90.50 74 LEU A N 1
ATOM 567 C CA . LEU A 1 74 ? -3.854 1.742 -3.290 1.00 90.50 74 LEU A CA 1
ATOM 568 C C . LEU A 1 74 ? -5.053 0.857 -2.960 1.00 90.50 74 LEU A C 1
ATOM 570 O O . LEU A 1 74 ? -5.016 -0.025 -2.101 1.00 90.50 74 LEU A O 1
ATOM 574 N N . SER A 1 75 ? -6.120 1.081 -3.703 1.00 87.62 75 SER A N 1
ATOM 575 C CA . SER A 1 75 ? -7.376 0.360 -3.627 1.00 87.62 75 SER A CA 1
ATOM 576 C C . SER A 1 75 ? -7.923 0.162 -5.038 1.00 87.62 75 SER A C 1
ATOM 578 O O . SER A 1 75 ? -7.418 0.705 -6.021 1.00 87.62 75 SER A O 1
ATOM 580 N N . ARG A 1 76 ? -8.997 -0.617 -5.164 1.00 84.69 76 ARG A N 1
ATOM 581 C CA . ARG A 1 76 ? -9.630 -0.843 -6.467 1.00 84.69 76 ARG A CA 1
ATOM 582 C C . ARG A 1 76 ? -10.180 0.445 -7.092 1.00 84.69 76 ARG A C 1
ATOM 584 O O . ARG A 1 76 ? -10.201 0.543 -8.314 1.00 84.69 76 ARG A O 1
ATOM 591 N N . SER A 1 77 ? -10.642 1.397 -6.281 1.00 85.12 77 SER A N 1
ATOM 592 C CA . SER A 1 77 ? -11.278 2.627 -6.766 1.00 85.12 77 SER A CA 1
ATOM 593 C C . SER A 1 77 ? -10.280 3.655 -7.289 1.00 85.12 77 SER A C 1
ATOM 595 O O . SER A 1 77 ? -10.616 4.365 -8.227 1.00 85.12 77 SER A O 1
ATOM 597 N N . ASN A 1 78 ? -9.067 3.717 -6.731 1.00 86.81 78 ASN A N 1
ATOM 598 C CA . ASN A 1 78 ? -8.038 4.686 -7.134 1.00 86.81 78 ASN A CA 1
ATOM 599 C C . ASN A 1 78 ? -6.920 4.078 -7.999 1.00 86.81 78 ASN A C 1
ATOM 601 O O . ASN A 1 78 ? -5.988 4.782 -8.386 1.00 86.81 78 ASN A O 1
ATOM 605 N N . PHE A 1 79 ? -7.002 2.784 -8.324 1.00 88.69 79 PHE A N 1
ATOM 606 C CA . PHE A 1 79 ? -5.967 2.101 -9.097 1.00 88.69 79 PHE A CA 1
ATOM 607 C C . PHE A 1 79 ? -5.719 2.745 -10.463 1.00 88.69 79 PHE A C 1
ATOM 609 O O . PHE A 1 79 ? -4.565 2.967 -10.816 1.00 88.69 79 PHE A O 1
ATOM 616 N N . GLU A 1 80 ? -6.772 3.052 -11.226 1.00 87.88 80 GLU A N 1
ATOM 617 C CA . GLU A 1 80 ? -6.609 3.624 -12.571 1.00 87.88 80 GLU A CA 1
ATOM 618 C C . GLU A 1 80 ? -6.024 5.043 -12.524 1.00 87.88 80 GLU A C 1
ATOM 620 O O . GLU A 1 80 ? -5.280 5.445 -13.418 1.00 87.88 80 GLU A O 1
ATOM 625 N N . ASP A 1 81 ? -6.296 5.784 -11.452 1.00 87.56 81 ASP A N 1
ATOM 626 C CA . ASP A 1 81 ? -5.770 7.134 -11.278 1.00 87.56 81 ASP A CA 1
ATOM 627 C C . ASP A 1 81 ? -4.293 7.122 -10.854 1.00 87.56 81 ASP A C 1
ATOM 629 O O . ASP A 1 81 ? -3.507 7.926 -11.353 1.00 87.56 81 ASP A O 1
ATOM 633 N N . LEU A 1 82 ? -3.892 6.187 -9.982 1.00 88.19 82 LEU A N 1
ATOM 634 C CA . LEU A 1 82 ? -2.524 6.102 -9.452 1.00 88.19 82 LEU A CA 1
ATOM 635 C C . LEU A 1 82 ? -1.588 5.269 -10.338 1.00 88.19 82 LEU A C 1
ATOM 637 O O . LEU A 1 82 ? -0.484 5.702 -10.680 1.00 88.19 82 LEU A O 1
ATOM 641 N N . CYS A 1 83 ? -2.021 4.073 -10.724 1.00 90.25 83 CYS A N 1
ATOM 642 C CA . CYS A 1 83 ? -1.236 3.070 -11.442 1.00 90.25 83 CYS A CA 1
ATOM 643 C C . CYS A 1 83 ? -1.896 2.630 -12.764 1.00 90.25 83 CYS A C 1
ATOM 645 O O . CYS A 1 83 ? -1.599 1.541 -13.257 1.00 90.25 83 CYS A O 1
ATOM 647 N N . GLY A 1 84 ? -2.794 3.434 -13.338 1.00 87.00 84 GLY A N 1
ATOM 648 C CA . GLY A 1 84 ? -3.475 3.107 -14.592 1.00 87.00 84 GLY A CA 1
ATOM 649 C C . GLY A 1 84 ? -2.660 3.406 -15.846 1.00 87.00 84 GLY A C 1
ATOM 650 O O . GLY A 1 84 ? -1.466 3.713 -15.805 1.00 87.00 84 GLY A O 1
ATOM 651 N N . ALA A 1 85 ? -3.313 3.352 -17.007 1.00 86.06 85 ALA A N 1
ATOM 652 C CA . ALA A 1 85 ? -2.643 3.437 -18.310 1.00 86.06 85 ALA A CA 1
ATOM 653 C C . ALA A 1 85 ? -1.893 4.765 -18.541 1.00 86.06 85 ALA A C 1
ATOM 655 O O . ALA A 1 85 ? -0.957 4.842 -19.350 1.00 86.06 85 ALA A O 1
ATOM 656 N N . LYS A 1 86 ? -2.293 5.826 -17.833 1.00 85.25 86 LYS A N 1
ATOM 657 C CA . LYS A 1 86 ? -1.662 7.148 -17.915 1.00 85.25 86 LYS A CA 1
ATOM 658 C C . LYS A 1 86 ? -0.281 7.163 -17.255 1.00 85.25 86 LYS A C 1
ATOM 660 O O . LYS A 1 86 ? 0.603 7.833 -17.788 1.00 85.25 86 LYS A O 1
ATOM 665 N N . THR A 1 87 ? -0.075 6.361 -16.213 1.00 86.31 87 THR A N 1
ATOM 666 C CA . THR A 1 87 ? 1.156 6.296 -15.419 1.00 86.31 87 THR A CA 1
ATOM 667 C C . THR A 1 87 ? 2.257 5.504 -16.146 1.00 86.31 87 THR A C 1
ATOM 669 O O . THR A 1 87 ? 2.056 4.332 -16.480 1.00 86.31 87 THR A O 1
ATOM 672 N N . PRO A 1 88 ? 3.446 6.089 -16.402 1.00 87.19 88 PRO A N 1
ATOM 673 C CA . PRO A 1 88 ? 4.549 5.378 -17.059 1.00 87.19 88 PRO A CA 1
ATOM 674 C C . PRO A 1 88 ? 5.132 4.245 -16.205 1.00 87.19 88 PRO A C 1
ATOM 676 O O . PRO A 1 88 ? 5.402 3.151 -16.714 1.00 87.19 88 PRO A O 1
ATOM 679 N N . VAL A 1 89 ? 5.335 4.522 -14.913 1.00 89.19 89 VAL A N 1
ATOM 680 C CA . VAL A 1 89 ? 5.839 3.593 -13.895 1.00 89.19 89 VAL A CA 1
ATOM 681 C C . VAL A 1 89 ? 5.131 3.893 -12.574 1.00 89.19 89 VAL A C 1
ATOM 683 O O . VAL A 1 89 ? 5.114 5.044 -12.146 1.00 89.19 89 VAL A O 1
ATOM 686 N N . CYS A 1 90 ? 4.567 2.865 -11.943 1.00 91.44 90 CYS A N 1
ATOM 687 C CA . CYS A 1 90 ? 4.000 2.927 -10.600 1.00 91.44 90 CYS A CA 1
ATOM 688 C C . CYS A 1 90 ? 4.870 2.107 -9.643 1.00 91.44 90 CYS A C 1
ATOM 690 O O . CYS A 1 90 ? 5.062 0.910 -9.867 1.00 91.44 90 CYS A O 1
ATOM 692 N N . ILE A 1 91 ? 5.402 2.735 -8.602 1.00 93.19 91 ILE A N 1
ATOM 693 C CA . ILE A 1 91 ? 6.119 2.076 -7.513 1.00 93.19 91 ILE A CA 1
ATOM 694 C C . ILE A 1 91 ? 5.120 1.795 -6.394 1.00 93.19 91 ILE A C 1
ATOM 696 O O . ILE A 1 91 ? 4.504 2.710 -5.858 1.00 93.19 91 ILE A O 1
ATOM 700 N N . ILE A 1 92 ? 4.952 0.523 -6.049 1.00 93.31 92 ILE A N 1
ATOM 701 C CA . ILE A 1 92 ? 3.976 0.064 -5.063 1.00 93.31 92 ILE A CA 1
ATOM 702 C C . ILE A 1 92 ? 4.727 -0.575 -3.895 1.00 93.31 92 ILE A C 1
ATOM 704 O O . ILE A 1 92 ? 5.379 -1.605 -4.068 1.00 93.31 92 ILE A O 1
ATOM 708 N N . GLY A 1 93 ? 4.633 0.018 -2.707 1.00 93.50 93 GLY A N 1
ATOM 709 C CA . GLY A 1 93 ? 5.116 -0.581 -1.463 1.00 93.50 93 GLY A CA 1
ATOM 710 C C . GLY A 1 93 ? 4.029 -1.425 -0.822 1.00 93.50 93 GLY A C 1
ATOM 711 O O . GLY A 1 93 ? 3.087 -0.879 -0.255 1.00 93.50 93 GLY A O 1
ATOM 712 N N . ALA A 1 94 ? 4.146 -2.749 -0.896 1.00 92.06 94 ALA A N 1
ATOM 713 C CA . ALA A 1 94 ? 3.170 -3.637 -0.282 1.00 92.06 94 ALA A CA 1
ATOM 714 C C . ALA A 1 94 ? 3.625 -4.057 1.120 1.00 92.06 94 ALA A C 1
ATOM 716 O O . ALA A 1 94 ? 4.759 -4.506 1.294 1.00 92.06 94 ALA A O 1
ATOM 717 N N . PHE A 1 95 ? 2.740 -3.921 2.109 1.00 92.12 95 PHE A N 1
ATOM 718 C CA . PHE A 1 95 ? 3.010 -4.224 3.519 1.00 92.12 95 PHE A CA 1
ATOM 719 C C . PHE A 1 95 ? 1.961 -5.172 4.110 1.00 92.12 95 PHE A C 1
ATOM 721 O O . PHE A 1 95 ? 0.834 -5.233 3.617 1.00 92.12 95 PHE A O 1
ATOM 728 N N . ARG A 1 96 ? 2.315 -5.898 5.177 1.00 88.88 96 ARG A N 1
ATOM 729 C CA . ARG A 1 96 ? 1.369 -6.684 6.000 1.00 88.88 96 ARG A CA 1
ATOM 730 C C . ARG A 1 96 ? 1.246 -6.160 7.430 1.00 88.88 96 ARG A C 1
ATOM 732 O O . ARG A 1 96 ? 0.175 -6.280 8.016 1.00 88.88 96 ARG A O 1
ATOM 739 N N . SER A 1 97 ? 2.317 -5.598 7.990 1.00 89.06 97 SER A N 1
ATOM 740 C CA . SER A 1 97 ? 2.324 -5.008 9.332 1.00 89.06 97 SER A CA 1
ATOM 741 C C . SER A 1 97 ? 2.366 -3.478 9.305 1.00 89.06 97 SER A C 1
ATOM 743 O O . SER A 1 97 ? 2.832 -2.868 8.342 1.00 89.06 97 SER A O 1
ATOM 745 N N . LEU A 1 98 ? 1.931 -2.849 10.401 1.00 88.25 98 LEU A N 1
ATOM 746 C CA . LEU A 1 98 ? 2.054 -1.398 10.597 1.00 88.25 98 LEU A CA 1
ATOM 747 C C . LEU A 1 98 ? 3.522 -0.947 10.593 1.00 88.25 98 LEU A C 1
ATOM 749 O O . LEU A 1 98 ? 3.861 0.049 9.968 1.00 88.25 98 LEU A O 1
ATOM 753 N N . LYS A 1 99 ? 4.419 -1.742 11.186 1.00 88.62 99 LYS A N 1
ATOM 754 C CA . LYS A 1 99 ? 5.861 -1.467 11.171 1.00 88.62 99 LYS A CA 1
ATOM 755 C C . LYS A 1 99 ? 6.432 -1.473 9.748 1.00 88.62 99 LYS A C 1
ATOM 757 O O . LYS A 1 99 ? 7.270 -0.641 9.405 1.00 88.62 99 LYS A O 1
ATOM 762 N N . ALA A 1 100 ? 5.995 -2.414 8.910 1.00 89.88 100 ALA A N 1
ATOM 763 C CA . ALA A 1 100 ? 6.359 -2.440 7.498 1.00 89.88 100 ALA A CA 1
ATOM 764 C C . ALA A 1 100 ? 5.771 -1.254 6.728 1.00 89.88 100 ALA A C 1
ATOM 766 O O . ALA A 1 100 ? 6.476 -0.689 5.892 1.00 89.88 100 ALA A O 1
ATOM 767 N N . ARG A 1 101 ? 4.521 -0.872 7.025 1.00 92.25 101 ARG A N 1
ATOM 768 C CA . ARG A 1 101 ? 3.859 0.302 6.443 1.00 92.25 101 ARG A CA 1
ATOM 769 C C . ARG A 1 101 ? 4.667 1.565 6.697 1.00 92.25 101 ARG A C 1
ATOM 771 O O . ARG A 1 101 ? 5.062 2.201 5.734 1.00 92.25 101 ARG A O 1
ATOM 778 N N . GLU A 1 102 ? 4.957 1.879 7.956 1.00 89.94 102 GLU A N 1
ATOM 779 C CA . GLU A 1 102 ? 5.689 3.093 8.341 1.00 89.94 102 GLU A CA 1
ATOM 780 C C . GLU A 1 102 ? 7.060 3.164 7.657 1.00 89.94 102 GLU A C 1
ATOM 782 O O . GLU A 1 102 ? 7.445 4.200 7.116 1.00 89.94 102 GLU A O 1
ATOM 787 N N . LYS A 1 103 ? 7.784 2.035 7.606 1.00 90.69 103 LYS A N 1
ATOM 788 C CA . LYS A 1 103 ? 9.086 1.969 6.930 1.00 90.69 103 LYS A CA 1
ATOM 789 C C . LYS A 1 103 ? 8.964 2.202 5.420 1.00 90.69 103 LYS A C 1
ATOM 791 O O . LYS A 1 103 ? 9.789 2.910 4.849 1.00 90.69 103 LYS A O 1
ATOM 796 N N . LEU A 1 104 ? 7.981 1.583 4.767 1.00 91.94 104 LEU A N 1
ATOM 797 C CA . LEU A 1 104 ? 7.751 1.747 3.330 1.00 91.94 104 LEU A CA 1
ATOM 798 C C . LEU A 1 104 ? 7.275 3.155 2.990 1.00 91.94 104 LEU A C 1
ATOM 800 O O . LEU A 1 104 ? 7.747 3.723 2.016 1.00 91.94 104 LEU A O 1
ATOM 804 N N . GLU A 1 105 ? 6.378 3.717 3.792 1.00 90.94 105 GLU A N 1
ATOM 805 C CA . GLU A 1 105 ? 5.873 5.076 3.636 1.00 90.94 105 GLU A CA 1
ATOM 806 C C . GLU A 1 105 ? 7.024 6.079 3.683 1.00 90.94 105 GLU A C 1
ATOM 808 O O . GLU A 1 105 ? 7.231 6.808 2.717 1.00 90.94 105 GLU A O 1
ATOM 813 N N . TYR A 1 106 ? 7.858 6.016 4.724 1.00 89.50 106 TYR A N 1
ATOM 814 C CA . TYR A 1 106 ? 9.043 6.863 4.850 1.00 89.50 106 TYR A CA 1
ATOM 815 C C . TYR A 1 106 ? 9.986 6.754 3.641 1.00 89.50 106 TYR A C 1
ATOM 817 O O . TYR A 1 106 ? 10.421 7.766 3.093 1.00 89.50 106 TYR A O 1
ATOM 825 N N . LEU A 1 107 ? 10.284 5.530 3.191 1.00 88.94 107 LEU A N 1
ATOM 826 C CA . LEU A 1 107 ? 11.164 5.316 2.041 1.00 88.94 107 LEU A CA 1
ATOM 827 C C . LEU A 1 107 ? 10.557 5.830 0.734 1.00 88.94 107 LEU A C 1
ATOM 829 O O . LEU A 1 107 ? 11.271 6.410 -0.077 1.00 88.94 107 LEU A O 1
ATOM 833 N N . LEU A 1 108 ? 9.262 5.617 0.510 1.00 88.94 108 LEU A N 1
ATOM 834 C CA . LEU A 1 108 ? 8.593 6.052 -0.713 1.00 88.94 108 LEU A CA 1
ATOM 835 C C . LEU A 1 108 ? 8.455 7.574 -0.773 1.00 88.94 108 LEU A C 1
ATOM 837 O O . LEU A 1 108 ? 8.687 8.121 -1.845 1.00 88.94 108 LEU A O 1
ATOM 841 N N . VAL A 1 109 ? 8.167 8.241 0.352 1.00 87.69 109 VAL A N 1
ATOM 842 C CA . VAL A 1 109 ? 8.215 9.713 0.458 1.00 87.69 109 VAL A CA 1
ATOM 843 C C . VAL A 1 109 ? 9.623 10.217 0.143 1.00 87.69 109 VAL A C 1
ATOM 845 O O . VAL A 1 109 ? 9.817 11.115 -0.670 1.00 87.69 109 VAL A O 1
ATOM 848 N N . LEU A 1 110 ? 10.651 9.607 0.736 1.00 86.00 110 LEU A N 1
ATOM 849 C CA . LEU A 1 110 ? 12.025 10.033 0.483 1.00 86.00 110 LEU A CA 1
ATOM 850 C C . LEU A 1 110 ? 12.405 9.866 -0.999 1.00 86.00 110 LEU A C 1
ATOM 852 O O . LEU A 1 110 ? 12.981 10.765 -1.613 1.00 86.00 110 LEU A O 1
ATOM 856 N N . VAL A 1 111 ? 12.064 8.722 -1.595 1.00 84.19 111 VAL A N 1
ATOM 857 C CA . VAL A 1 111 ? 12.379 8.419 -2.995 1.00 84.19 111 VAL A CA 1
ATOM 858 C C . VAL A 1 111 ? 11.537 9.248 -3.967 1.00 84.19 111 VAL A C 1
ATOM 860 O O . VAL A 1 111 ? 12.055 9.583 -5.034 1.00 84.19 111 VAL A O 1
ATOM 863 N N . SER A 1 112 ? 10.290 9.607 -3.642 1.00 82.19 112 SER A N 1
ATOM 864 C CA . SER A 1 112 ? 9.461 10.466 -4.501 1.00 82.19 112 SER A CA 1
ATOM 865 C C . SER A 1 112 ? 10.075 11.854 -4.647 1.00 82.19 112 SER A C 1
ATOM 867 O O . SER A 1 112 ? 10.181 12.354 -5.767 1.00 82.19 112 SER A O 1
ATOM 869 N N . HIS A 1 113 ? 10.597 12.421 -3.556 1.00 77.38 113 HIS A N 1
ATOM 870 C CA . HIS A 1 113 ? 11.317 13.693 -3.591 1.00 77.38 113 HIS A CA 1
ATOM 871 C C . HIS A 1 113 ? 12.662 13.603 -4.331 1.00 77.38 113 HIS A C 1
ATOM 873 O O . HIS A 1 113 ? 13.045 14.533 -5.040 1.00 77.38 113 HIS A O 1
ATOM 879 N N . MET A 1 114 ? 13.382 12.484 -4.196 1.00 74.38 114 MET A N 1
ATOM 880 C CA . MET A 1 114 ? 14.700 12.281 -4.823 1.00 74.38 114 MET A CA 1
ATOM 881 C C . MET A 1 114 ? 14.618 11.902 -6.305 1.00 74.38 114 MET A C 1
ATOM 883 O O . MET A 1 114 ? 15.579 12.086 -7.057 1.00 74.38 114 MET A O 1
ATOM 887 N N . SER A 1 115 ? 13.483 11.361 -6.746 1.00 64.62 115 SER A N 1
ATOM 888 C CA . SER A 1 115 ? 13.264 10.959 -8.132 1.00 64.62 115 SER A CA 1
ATOM 889 C C . SER A 1 115 ? 13.043 12.198 -8.994 1.00 64.62 115 SER A C 1
ATOM 891 O O . SER A 1 115 ? 11.921 12.587 -9.310 1.00 64.62 115 SER A O 1
ATOM 893 N N . LEU A 1 116 ? 14.158 12.831 -9.374 1.00 51.97 11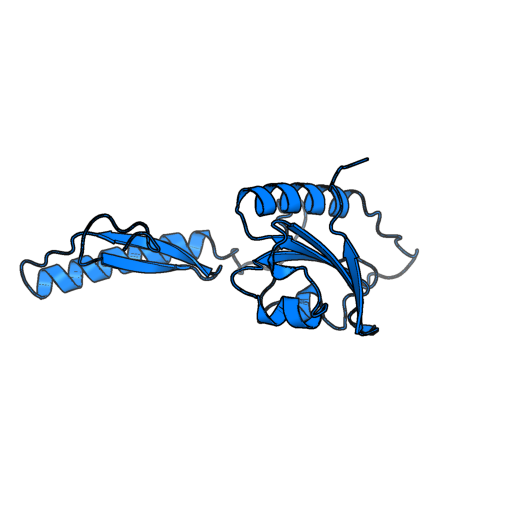6 LEU A N 1
ATOM 894 C CA . LEU A 1 116 ? 14.219 13.979 -10.269 1.00 51.97 116 LEU A CA 1
ATOM 895 C C . LEU A 1 116 ? 13.409 13.691 -11.535 1.00 51.97 116 LEU A C 1
ATOM 897 O O . LEU A 1 116 ? 13.834 12.952 -12.428 1.00 51.97 116 LEU A O 1
ATOM 901 N N . SER A 1 117 ? 12.238 14.316 -11.621 1.00 49.97 117 SER A N 1
ATOM 902 C CA . SER A 1 117 ? 11.488 14.436 -12.862 1.00 49.97 117 SER A CA 1
ATOM 903 C C . SER A 1 117 ? 12.425 15.051 -13.900 1.00 49.97 117 SER A C 1
ATOM 905 O O . SER A 1 117 ? 12.758 16.234 -13.813 1.00 49.97 117 SER A O 1
ATOM 907 N N . ARG A 1 118 ? 12.879 14.267 -14.886 1.00 47.38 118 ARG A N 1
ATOM 908 C CA . ARG A 1 118 ? 13.479 14.819 -16.106 1.00 47.38 118 ARG A CA 1
ATOM 909 C C . ARG A 1 118 ? 12.396 15.658 -16.774 1.00 47.38 118 ARG A C 1
ATOM 911 O O . ARG A 1 118 ? 11.618 15.122 -17.547 1.00 47.38 118 ARG A O 1
ATOM 918 N N . LYS A 1 119 ? 12.302 16.949 -16.444 1.00 43.78 119 LYS A N 1
ATOM 919 C CA . LYS A 1 119 ? 11.480 17.904 -17.191 1.00 43.78 119 LYS A CA 1
ATOM 920 C C . LYS A 1 119 ? 12.041 17.949 -18.614 1.00 43.78 119 LYS A C 1
ATOM 922 O O . LYS A 1 119 ? 13.179 18.394 -18.778 1.00 43.78 119 LYS A O 1
ATOM 927 N N . PRO A 1 120 ? 11.300 17.517 -19.647 1.00 36.94 120 PRO A N 1
ATOM 928 C CA . PRO A 1 120 ? 11.628 17.926 -20.998 1.00 36.94 120 PRO A CA 1
ATOM 929 C C . PRO A 1 120 ? 11.412 19.441 -21.048 1.00 36.94 120 PRO A C 1
ATOM 931 O O . PRO A 1 120 ? 10.378 19.947 -20.604 1.00 36.94 120 PRO A O 1
ATOM 934 N N . ASN A 1 121 ? 12.398 20.185 -21.541 1.00 37.22 121 ASN A N 1
ATOM 935 C CA . ASN A 1 121 ? 12.210 21.594 -21.863 1.00 37.22 121 ASN A CA 1
ATOM 936 C C . ASN A 1 121 ? 11.045 21.718 -22.859 1.00 37.22 121 ASN A C 1
ATOM 938 O O . ASN A 1 121 ? 11.163 21.282 -23.999 1.00 37.22 121 ASN A O 1
ATOM 942 N N . GLY A 1 122 ? 9.938 22.324 -22.423 1.00 40.69 122 GLY A N 1
ATOM 943 C CA . GLY A 1 122 ? 8.813 22.707 -23.278 1.00 40.69 122 GLY A CA 1
ATOM 944 C C . GLY A 1 122 ? 7.592 21.790 -23.173 1.00 40.69 122 GLY A C 1
ATOM 945 O O . GLY A 1 122 ? 7.522 20.749 -23.813 1.00 40.69 122 GLY A O 1
ATOM 946 N N . GLY A 1 123 ? 6.583 22.240 -22.422 1.00 34.56 123 GLY A N 1
ATOM 947 C CA . GLY A 1 123 ? 5.236 21.665 -22.431 1.00 34.56 123 GLY A CA 1
ATOM 948 C C . GLY A 1 123 ? 4.799 21.138 -21.069 1.00 34.56 123 GLY A C 1
ATOM 949 O O . GLY A 1 123 ? 5.270 20.109 -20.597 1.00 34.56 123 GLY A O 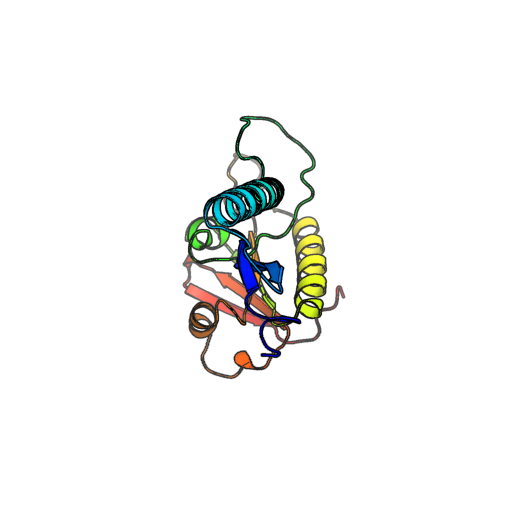1
ATOM 950 N N . SER A 1 124 ? 3.855 21.844 -20.449 1.00 40.84 124 SER A N 1
ATOM 951 C CA . SER A 1 124 ? 3.133 21.409 -19.252 1.00 40.84 124 SER A CA 1
ATOM 952 C C . SER A 1 124 ? 2.383 20.103 -19.534 1.00 40.84 124 SER A C 1
ATOM 954 O O . SER A 1 124 ? 1.254 20.108 -20.022 1.00 40.84 124 SER A O 1
ATOM 956 N N . SER A 1 125 ? 3.015 18.960 -19.276 1.00 40.69 125 SER A N 1
ATOM 957 C CA . SER A 1 125 ? 2.297 17.695 -19.201 1.00 40.69 125 SER A CA 1
ATOM 958 C C . SER A 1 125 ? 2.902 16.791 -18.132 1.00 40.69 125 SER A C 1
ATOM 960 O O . SER A 1 125 ? 4.046 16.356 -18.218 1.00 40.69 125 SER A O 1
ATOM 962 N N . SER A 1 126 ? 2.084 16.526 -17.113 1.00 49.12 126 SER A N 1
ATOM 963 C CA . SER A 1 126 ? 2.250 15.534 -16.044 1.00 49.12 126 SER A CA 1
ATOM 964 C C . SER A 1 126 ? 2.223 14.104 -16.617 1.00 49.12 126 SER A C 1
ATOM 966 O O . SER A 1 126 ? 1.308 13.326 -16.366 1.00 49.12 126 SER A O 1
ATOM 968 N N . ARG A 1 127 ? 3.129 13.799 -17.554 1.00 48.91 127 ARG A N 1
ATOM 969 C CA . ARG A 1 127 ? 3.117 12.554 -18.347 1.00 48.91 127 ARG A CA 1
ATOM 970 C C . ARG A 1 127 ? 4.339 11.665 -18.139 1.00 48.91 127 ARG A C 1
ATOM 972 O O .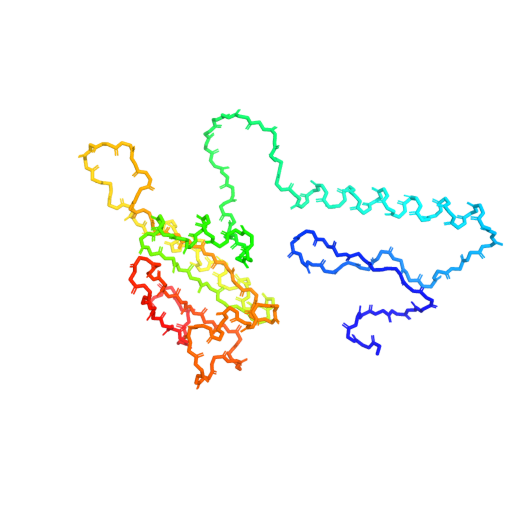 ARG A 1 127 ? 4.293 10.525 -18.590 1.00 48.91 127 ARG A O 1
ATOM 979 N N . ASP A 1 128 ? 5.350 12.153 -17.420 1.00 52.84 128 ASP A N 1
ATOM 980 C CA . ASP A 1 128 ? 6.623 11.455 -17.181 1.00 52.84 128 ASP A CA 1
ATOM 981 C C . ASP A 1 128 ? 6.946 11.241 -15.689 1.00 52.84 128 ASP A C 1
ATOM 983 O O . ASP A 1 128 ? 8.017 10.730 -15.359 1.00 52.84 128 ASP A O 1
ATOM 987 N N . SER A 1 129 ? 6.042 11.605 -14.773 1.00 71.50 129 SER A N 1
ATOM 988 C CA . SER A 1 129 ? 6.242 11.394 -13.337 1.00 71.50 129 SER A CA 1
ATOM 989 C C . SER A 1 129 ? 6.038 9.926 -12.956 1.00 71.50 129 SER A C 1
ATOM 991 O O . SER A 1 129 ? 5.110 9.250 -13.410 1.00 71.50 129 SER A O 1
ATOM 993 N N . ILE A 1 130 ? 6.944 9.423 -12.120 1.00 85.44 130 ILE A N 1
ATOM 994 C CA . ILE A 1 130 ? 6.791 8.136 -11.444 1.00 85.44 130 ILE A CA 1
ATOM 995 C C . ILE A 1 130 ? 5.698 8.314 -10.387 1.00 85.44 130 ILE A C 1
ATOM 997 O O . ILE A 1 130 ? 5.711 9.295 -9.649 1.00 85.44 130 ILE A O 1
ATOM 1001 N N . SER A 1 131 ? 4.746 7.385 -10.338 1.00 89.44 131 SER A N 1
ATOM 1002 C CA . SER A 1 131 ? 3.709 7.357 -9.303 1.00 89.44 131 SER A CA 1
ATOM 1003 C C . SER A 1 131 ? 4.138 6.444 -8.161 1.00 89.44 131 SER A C 1
ATOM 1005 O O . SER A 1 131 ? 4.790 5.426 -8.405 1.00 89.44 131 SER A O 1
ATOM 1007 N N . TYR A 1 132 ? 3.753 6.783 -6.934 1.00 91.50 132 TYR A N 1
ATOM 1008 C CA . TYR A 1 132 ? 4.072 6.027 -5.727 1.00 91.50 132 TYR A CA 1
ATOM 1009 C C . TYR A 1 132 ? 2.781 5.712 -4.976 1.00 91.50 132 TYR A C 1
ATOM 1011 O O . TYR A 1 132 ? 1.929 6.582 -4.809 1.00 91.50 132 TYR A O 1
ATOM 1019 N N . ALA A 1 133 ? 2.633 4.472 -4.521 1.00 93.06 133 ALA A N 1
ATOM 1020 C CA . ALA A 1 133 ? 1.474 4.045 -3.751 1.00 93.06 133 ALA A CA 1
ATOM 1021 C C . ALA A 1 133 ? 1.857 2.988 -2.711 1.00 93.06 133 ALA A C 1
ATOM 1023 O O . ALA A 1 133 ? 2.803 2.218 -2.890 1.00 93.06 133 ALA A O 1
ATOM 1024 N N . LEU A 1 134 ? 1.089 2.918 -1.631 1.00 93.75 134 LEU A N 1
ATOM 1025 C CA . LEU A 1 134 ? 1.177 1.853 -0.637 1.00 93.75 134 LEU A CA 1
ATOM 1026 C C . LEU A 1 134 ? 0.093 0.811 -0.894 1.00 93.75 134 LEU A C 1
ATOM 1028 O O . LEU A 1 134 ? -0.972 1.143 -1.390 1.00 93.75 134 LEU A O 1
ATOM 1032 N N . LEU A 1 135 ? 0.317 -0.447 -0.537 1.00 92.44 135 LEU A N 1
ATOM 1033 C CA . LEU A 1 135 ? -0.685 -1.500 -0.676 1.00 92.44 135 LEU A CA 1
ATOM 1034 C C . LEU A 1 135 ? -0.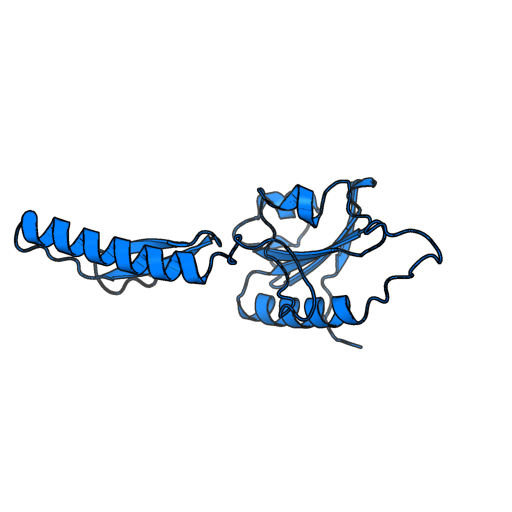759 -2.341 0.594 1.00 92.44 135 LEU A C 1
ATOM 1036 O O . LEU A 1 135 ? 0.217 -2.981 0.988 1.00 92.44 135 LEU A O 1
ATOM 1040 N N . ASP A 1 136 ? -1.947 -2.408 1.187 1.00 90.62 136 ASP A N 1
ATOM 1041 C CA . ASP A 1 136 ? -2.224 -3.371 2.249 1.00 90.62 136 ASP A CA 1
ATOM 1042 C C . ASP A 1 136 ? -2.366 -4.771 1.635 1.00 90.62 136 ASP A C 1
ATOM 1044 O O . ASP A 1 136 ? -3.357 -5.118 0.986 1.00 90.62 136 ASP A O 1
ATOM 1048 N N . SER A 1 137 ? -1.344 -5.591 1.856 1.00 87.00 137 SER A N 1
ATOM 1049 C CA . SER A 1 137 ? -1.241 -6.947 1.323 1.00 87.00 137 SER A CA 1
ATOM 1050 C C . SER A 1 137 ? -2.224 -7.916 1.978 1.00 87.00 137 SER A C 1
ATOM 1052 O O . SER A 1 137 ? -2.567 -8.933 1.373 1.00 87.00 137 SER A O 1
ATOM 1054 N N . ALA A 1 138 ? -2.655 -7.634 3.212 1.00 82.12 138 ALA A N 1
ATOM 1055 C CA . ALA A 1 138 ? -3.622 -8.453 3.931 1.00 82.12 138 ALA A CA 1
ATOM 1056 C C . ALA A 1 138 ? -5.044 -8.215 3.403 1.00 82.12 138 ALA A C 1
ATOM 1058 O O . ALA A 1 138 ? -5.815 -9.167 3.281 1.00 82.12 138 ALA A O 1
ATOM 1059 N N . GLN A 1 139 ? -5.371 -6.972 3.035 1.00 84.19 139 GLN A N 1
ATOM 1060 C CA . GLN A 1 139 ? -6.674 -6.617 2.466 1.00 84.19 139 GLN A CA 1
ATOM 1061 C C . GLN A 1 139 ? -6.763 -6.881 0.957 1.00 84.19 139 GLN A C 1
ATOM 1063 O O . GLN A 1 139 ? -7.784 -7.363 0.468 1.00 84.19 139 GLN A O 1
ATOM 1068 N N . GLN A 1 140 ? -5.696 -6.599 0.205 1.00 82.56 140 GLN A N 1
ATOM 1069 C CA . GLN A 1 140 ? -5.680 -6.649 -1.263 1.00 82.56 140 GLN A CA 1
ATOM 1070 C C . GLN A 1 140 ? -4.902 -7.864 -1.794 1.00 82.56 140 GLN A C 1
ATOM 1072 O O . GLN A 1 140 ? -4.111 -7.784 -2.735 1.00 82.56 140 GLN A O 1
ATOM 1077 N N . GLN A 1 141 ? -5.139 -9.039 -1.209 1.00 78.19 141 GLN A N 1
ATOM 1078 C CA . GLN A 1 141 ? -4.429 -10.269 -1.575 1.00 78.19 141 GLN A CA 1
ATOM 1079 C C . GLN A 1 141 ? -4.655 -10.668 -3.049 1.00 78.19 141 GLN A C 1
ATOM 1081 O O . GLN A 1 141 ? -3.752 -11.192 -3.700 1.00 78.19 141 GLN A O 1
ATOM 1086 N N . SER A 1 142 ? -5.850 -10.404 -3.591 1.00 79.19 142 SER A N 1
ATOM 1087 C CA . SER A 1 142 ? -6.192 -10.641 -5.002 1.00 79.19 142 SER A CA 1
ATOM 1088 C C . SER A 1 142 ? -5.384 -9.765 -5.959 1.00 79.19 142 SER A C 1
ATOM 1090 O O . SER A 1 142 ? -4.983 -10.252 -7.014 1.00 79.19 142 SER A O 1
ATOM 1092 N N . PHE A 1 143 ? -5.099 -8.519 -5.572 1.00 82.56 143 PHE A N 1
ATOM 1093 C CA . PHE A 1 143 ? -4.245 -7.609 -6.329 1.00 82.56 143 PHE A CA 1
ATOM 1094 C C . PHE A 1 143 ? -2.824 -8.161 -6.422 1.00 82.56 143 PHE A C 1
ATOM 1096 O O . PHE A 1 143 ? -2.292 -8.306 -7.516 1.00 82.56 143 PHE A O 1
ATOM 1103 N N . LEU A 1 144 ? -2.239 -8.565 -5.291 1.00 79.44 144 LEU A N 1
ATOM 1104 C CA . LEU A 1 144 ? -0.892 -9.140 -5.266 1.00 79.44 144 LEU A CA 1
ATOM 1105 C C . LEU A 1 144 ? -0.770 -10.431 -6.073 1.00 79.44 144 LEU A C 1
ATOM 1107 O O . LEU A 1 144 ? 0.253 -10.645 -6.714 1.00 79.44 144 LEU A O 1
ATOM 1111 N N . ASN A 1 145 ? -1.813 -11.264 -6.096 1.00 79.81 145 ASN A N 1
ATOM 1112 C CA . ASN A 1 145 ? -1.813 -12.490 -6.897 1.00 79.81 145 ASN A CA 1
ATOM 1113 C C . ASN A 1 145 ? -1.673 -12.219 -8.411 1.00 79.81 145 ASN A C 1
ATOM 1115 O O . ASN A 1 145 ? -1.316 -13.135 -9.153 1.00 79.81 145 ASN A O 1
ATOM 1119 N N . ALA A 1 146 ? -1.948 -10.994 -8.882 1.00 79.81 146 ALA A N 1
ATOM 1120 C CA . ALA A 1 146 ? -1.727 -10.598 -10.273 1.00 79.81 146 ALA A CA 1
ATOM 1121 C C . ALA A 1 146 ? -0.240 -10.344 -10.601 1.00 79.81 146 ALA A C 1
ATOM 1123 O O . ALA A 1 146 ? 0.143 -10.424 -11.766 1.00 79.81 146 ALA A O 1
ATOM 1124 N N . PHE A 1 147 ? 0.596 -10.085 -9.589 1.00 77.19 147 PHE A N 1
ATOM 1125 C CA . PHE A 1 147 ? 2.026 -9.777 -9.713 1.00 77.19 147 PHE A CA 1
ATOM 1126 C C . PHE A 1 147 ? 2.939 -10.987 -9.448 1.00 77.19 147 PHE A C 1
ATOM 1128 O O . PHE A 1 147 ? 4.110 -10.781 -9.166 1.00 77.19 147 PHE A O 1
ATOM 1135 N N . ASP A 1 148 ? 2.413 -12.217 -9.570 1.00 67.69 148 ASP A N 1
ATOM 1136 C CA . ASP A 1 148 ? 3.072 -13.542 -9.478 1.00 67.69 148 ASP A CA 1
ATOM 1137 C C . ASP A 1 148 ? 2.561 -14.451 -8.331 1.00 67.69 148 ASP A C 1
ATOM 1139 O O . ASP A 1 148 ? 2.051 -14.015 -7.298 1.00 67.69 148 ASP A O 1
ATOM 1143 N N . LYS A 1 149 ? 2.662 -15.768 -8.561 1.00 60.16 149 LYS A N 1
ATOM 1144 C CA . LYS A 1 149 ? 2.088 -16.872 -7.777 1.00 60.16 149 LYS A CA 1
ATOM 1145 C C . LYS A 1 149 ? 3.066 -17.502 -6.767 1.00 60.16 149 LYS A C 1
ATOM 1147 O O . LYS A 1 149 ? 2.645 -18.405 -6.044 1.00 60.16 149 LYS A O 1
ATOM 1152 N N . THR A 1 150 ? 4.335 -17.076 -6.701 1.00 56.34 150 THR A N 1
ATOM 1153 C CA . THR A 1 150 ? 5.427 -17.944 -6.200 1.00 56.34 150 THR A CA 1
ATOM 1154 C C . THR A 1 150 ? 6.083 -17.610 -4.849 1.00 56.34 150 THR A C 1
ATOM 1156 O O . THR A 1 150 ? 7.032 -18.295 -4.483 1.00 56.34 150 THR A O 1
ATOM 1159 N N . GLY A 1 151 ? 5.583 -16.680 -4.021 1.00 60.06 151 GLY A N 1
ATOM 1160 C CA . GLY A 1 151 ? 6.114 -16.608 -2.638 1.00 60.06 151 GLY A CA 1
ATOM 1161 C C . GLY A 1 151 ? 5.925 -15.328 -1.835 1.00 60.06 151 GLY A C 1
ATOM 1162 O O . GLY A 1 151 ? 6.283 -15.287 -0.664 1.00 60.06 151 GLY A O 1
ATOM 1163 N N . TYR A 1 152 ? 5.322 -14.288 -2.401 1.00 69.12 152 TYR A N 1
ATOM 1164 C CA . TYR A 1 152 ? 5.225 -12.980 -1.736 1.00 69.12 152 TYR A CA 1
ATOM 1165 C C . TYR A 1 152 ? 4.245 -12.927 -0.559 1.00 69.12 152 TYR A C 1
ATOM 1167 O O . TYR A 1 152 ? 4.232 -11.963 0.201 1.00 69.12 152 TYR A O 1
ATOM 1175 N N . LYS A 1 153 ? 3.423 -13.969 -0.384 1.00 63.69 153 LYS A N 1
ATOM 1176 C CA . LYS A 1 153 ? 2.373 -14.018 0.642 1.00 63.69 153 LYS A CA 1
ATOM 1177 C C . LYS A 1 153 ? 2.924 -13.963 2.068 1.00 63.69 153 LYS A C 1
ATOM 1179 O O . LYS A 1 153 ? 2.220 -13.478 2.947 1.00 63.69 153 LYS A O 1
ATOM 1184 N N . SER A 1 154 ? 4.138 -14.456 2.300 1.00 72.00 154 SER A N 1
ATOM 1185 C CA . SER A 1 154 ? 4.763 -14.487 3.626 1.00 72.00 154 SER A CA 1
ATOM 1186 C C . SER A 1 154 ? 5.638 -13.271 3.926 1.00 72.00 154 SER A C 1
ATOM 1188 O O . SER A 1 154 ? 6.017 -13.091 5.081 1.00 72.00 154 SER A O 1
ATOM 1190 N N . SER A 1 155 ? 5.956 -12.433 2.931 1.00 79.75 155 SER A N 1
ATOM 1191 C CA . SER A 1 155 ? 6.795 -11.258 3.171 1.00 79.75 155 SER A CA 1
ATOM 1192 C C . SER A 1 155 ? 6.017 -10.180 3.911 1.00 79.75 155 SER A C 1
ATOM 1194 O O . SER A 1 155 ? 4.882 -9.863 3.555 1.00 79.75 155 SER A O 1
ATOM 1196 N N . ASP A 1 156 ? 6.646 -9.587 4.921 1.00 85.69 156 ASP A N 1
ATOM 1197 C CA . ASP A 1 156 ? 6.067 -8.466 5.663 1.00 85.69 156 ASP A CA 1
ATOM 1198 C C . ASP A 1 156 ? 6.069 -7.168 4.837 1.00 85.69 156 ASP A C 1
ATOM 1200 O O . ASP A 1 156 ? 5.193 -6.318 4.997 1.00 85.69 156 ASP A O 1
ATOM 1204 N N . LYS A 1 157 ? 7.036 -7.042 3.918 1.00 90.06 157 LYS A N 1
ATOM 1205 C CA . LYS A 1 157 ? 7.192 -5.908 3.001 1.00 90.06 157 LYS A CA 1
ATOM 1206 C C . LYS A 1 157 ? 7.768 -6.334 1.653 1.00 90.06 157 LYS A C 1
ATOM 1208 O O . LYS A 1 157 ? 8.569 -7.267 1.591 1.00 90.06 157 LYS A O 1
ATOM 1213 N N . LEU A 1 158 ? 7.398 -5.638 0.586 1.00 90.81 158 LEU A N 1
ATOM 1214 C CA . LEU A 1 158 ? 8.003 -5.756 -0.745 1.00 90.81 158 LEU A CA 1
ATOM 1215 C C . LEU A 1 158 ? 7.777 -4.469 -1.547 1.00 90.81 158 LEU A C 1
ATOM 1217 O O . LEU A 1 158 ? 6.854 -3.707 -1.261 1.00 90.81 158 LEU A O 1
ATOM 1221 N N . LEU A 1 159 ? 8.604 -4.246 -2.563 1.00 91.56 159 LEU A N 1
ATOM 1222 C CA . LEU A 1 159 ? 8.432 -3.169 -3.537 1.00 91.56 159 LEU A CA 1
ATOM 1223 C C . LEU A 1 159 ? 8.108 -3.762 -4.904 1.00 91.56 159 LEU A C 1
ATOM 1225 O O . LEU A 1 159 ? 8.759 -4.709 -5.343 1.00 91.56 159 LEU A O 1
ATOM 1229 N N . ILE A 1 160 ? 7.125 -3.189 -5.592 1.00 91.69 160 ILE A N 1
ATOM 1230 C CA . ILE A 1 160 ? 6.756 -3.555 -6.959 1.00 91.69 160 ILE A CA 1
ATOM 1231 C C . ILE A 1 160 ? 6.954 -2.338 -7.847 1.00 91.69 160 ILE A C 1
ATOM 1233 O O . ILE A 1 160 ? 6.325 -1.307 -7.642 1.00 91.69 160 ILE A O 1
ATOM 1237 N N . ALA A 1 161 ? 7.779 -2.466 -8.878 1.00 92.44 161 ALA A N 1
ATOM 1238 C CA . ALA A 1 161 ? 7.826 -1.503 -9.966 1.00 92.44 161 ALA A CA 1
ATOM 1239 C C . ALA A 1 161 ? 6.928 -2.002 -11.099 1.00 92.44 161 ALA A C 1
ATOM 1241 O O . ALA A 1 161 ? 7.308 -2.911 -11.836 1.00 92.44 161 ALA A O 1
ATOM 1242 N N . TYR A 1 162 ? 5.739 -1.424 -11.241 1.00 91.50 162 TYR A N 1
ATOM 1243 C CA . TYR A 1 162 ? 4.754 -1.785 -12.256 1.00 91.50 162 TYR A CA 1
ATOM 1244 C C . TYR A 1 162 ? 4.777 -0.811 -13.436 1.00 91.50 162 TYR A C 1
ATOM 1246 O O . TYR A 1 162 ? 4.841 0.402 -13.264 1.00 91.50 162 TYR A O 1
ATOM 1254 N N . LYS A 1 163 ? 4.709 -1.339 -14.660 1.00 91.62 163 LYS A N 1
ATOM 1255 C CA . LYS A 1 163 ? 4.577 -0.576 -15.908 1.00 91.62 163 LYS A CA 1
ATOM 1256 C C . LYS A 1 163 ? 3.211 -0.875 -16.528 1.00 91.62 163 LYS A C 1
ATOM 1258 O O . LYS A 1 163 ? 3.131 -1.812 -17.331 1.00 91.62 163 LYS A O 1
ATOM 1263 N N . PRO A 1 164 ? 2.171 -0.077 -16.225 1.00 87.50 164 PRO A N 1
ATOM 1264 C CA . PRO A 1 164 ? 0.791 -0.346 -16.636 1.00 87.50 164 PRO A CA 1
ATOM 1265 C C . PRO A 1 164 ? 0.659 -0.543 -18.144 1.00 87.50 164 PRO A C 1
ATOM 1267 O O . PRO A 1 164 ? 0.156 -1.562 -18.608 1.00 87.50 164 PRO A O 1
ATOM 1270 N N . ARG A 1 165 ? 1.265 0.359 -18.928 1.00 86.12 165 ARG A N 1
ATOM 1271 C CA . ARG A 1 165 ? 1.244 0.312 -20.402 1.00 86.12 165 ARG A CA 1
ATOM 1272 C C . ARG A 1 165 ? 1.872 -0.943 -21.006 1.00 86.12 165 ARG A C 1
ATOM 1274 O O . ARG A 1 165 ? 1.570 -1.285 -22.142 1.00 86.12 165 ARG A O 1
ATOM 1281 N N . LYS A 1 166 ? 2.796 -1.589 -20.290 1.00 86.44 166 LYS A N 1
ATOM 1282 C CA . LYS A 1 166 ? 3.491 -2.796 -20.764 1.00 86.44 166 LYS A CA 1
ATOM 1283 C C . LYS A 1 166 ? 2.987 -4.068 -20.083 1.00 86.44 166 LYS A C 1
ATOM 1285 O O . LYS A 1 166 ? 3.449 -5.141 -20.457 1.00 86.44 166 LYS A O 1
ATOM 1290 N N . GLY A 1 167 ? 2.134 -3.956 -19.062 1.00 85.44 167 GLY A N 1
ATOM 1291 C CA . GLY A 1 167 ? 1.752 -5.074 -18.197 1.00 85.44 167 GLY A CA 1
ATOM 1292 C C . GLY A 1 167 ? 2.946 -5.777 -17.537 1.00 85.44 167 GLY A C 1
ATOM 1293 O O . GLY A 1 167 ? 2.840 -6.942 -17.173 1.00 85.44 167 GLY A O 1
ATOM 1294 N N . LYS A 1 168 ? 4.103 -5.108 -17.426 1.00 89.00 168 LYS A N 1
ATOM 1295 C CA . LYS A 1 168 ? 5.334 -5.683 -16.859 1.00 89.00 168 LYS A CA 1
ATOM 1296 C C . LYS A 1 168 ? 5.539 -5.183 -15.444 1.00 89.00 168 LYS A C 1
ATOM 1298 O O . LYS A 1 168 ? 5.216 -4.034 -15.149 1.00 89.00 168 LYS A O 1
ATOM 1303 N N . PHE A 1 169 ? 6.151 -6.007 -14.609 1.00 90.94 169 PHE A N 1
ATOM 1304 C CA . PHE A 1 169 ? 6.525 -5.623 -13.260 1.00 90.94 169 PHE A CA 1
ATOM 1305 C C . PHE A 1 169 ? 7.885 -6.204 -12.870 1.00 90.94 169 PHE A C 1
ATOM 1307 O O . PHE A 1 169 ? 8.365 -7.152 -13.489 1.00 90.94 169 PHE A O 1
ATOM 1314 N N . ALA A 1 170 ? 8.495 -5.613 -11.849 1.00 89.69 170 ALA A N 1
ATOM 1315 C CA . ALA A 1 170 ? 9.636 -6.164 -11.132 1.00 89.69 170 ALA A CA 1
ATOM 1316 C C . ALA A 1 170 ? 9.341 -6.101 -9.632 1.00 89.69 170 ALA A C 1
ATOM 1318 O O . ALA A 1 170 ? 8.734 -5.132 -9.175 1.00 89.69 170 ALA A O 1
ATOM 1319 N N . VAL A 1 171 ? 9.760 -7.122 -8.888 1.00 89.50 171 VAL A N 1
ATOM 1320 C CA . VAL A 1 171 ? 9.552 -7.208 -7.439 1.00 89.50 171 VAL A CA 1
ATOM 1321 C C . VAL A 1 171 ? 10.902 -7.187 -6.739 1.00 89.50 171 VAL A C 1
ATOM 1323 O O . VAL A 1 171 ? 11.821 -7.902 -7.133 1.00 89.50 171 VAL A O 1
ATOM 1326 N N . PHE A 1 172 ? 11.007 -6.383 -5.688 1.00 88.44 172 PHE A N 1
ATOM 1327 C CA . PHE A 1 172 ? 12.156 -6.332 -4.799 1.00 88.44 172 PHE A CA 1
ATOM 1328 C C . PHE A 1 172 ? 11.730 -6.723 -3.382 1.00 88.44 172 PHE A C 1
ATOM 1330 O O . PHE A 1 172 ? 10.843 -6.108 -2.787 1.00 88.44 172 PHE A O 1
ATOM 1337 N N . MET A 1 173 ? 12.373 -7.765 -2.853 1.00 86.44 173 MET A N 1
ATOM 1338 C CA . MET A 1 173 ? 12.149 -8.304 -1.503 1.00 86.44 173 MET A CA 1
ATOM 1339 C C . MET A 1 173 ? 13.388 -8.191 -0.606 1.00 86.44 173 MET A C 1
ATOM 1341 O O . MET A 1 173 ? 13.393 -8.740 0.492 1.00 86.44 173 MET A O 1
ATOM 1345 N N . GLY A 1 174 ? 14.451 -7.547 -1.093 1.00 80.81 174 GLY A N 1
ATOM 1346 C CA . GLY A 1 174 ? 15.686 -7.388 -0.337 1.00 80.81 174 GLY A CA 1
ATOM 1347 C C . GLY A 1 174 ? 15.538 -6.408 0.824 1.00 80.81 174 GLY A C 1
ATOM 1348 O O . GLY A 1 174 ? 14.467 -5.837 1.069 1.00 80.81 174 GLY A O 1
ATOM 1349 N N . ASP A 1 175 ? 16.644 -6.192 1.530 1.00 79.50 175 ASP A N 1
ATOM 1350 C CA . ASP A 1 175 ? 16.695 -5.161 2.553 1.00 79.50 175 ASP A CA 1
ATOM 1351 C C . ASP A 1 175 ? 16.509 -3.784 1.923 1.00 79.50 175 ASP A C 1
ATOM 1353 O O . ASP A 1 175 ? 17.224 -3.370 1.018 1.00 79.50 175 ASP A O 1
ATOM 1357 N N . MET A 1 176 ? 15.475 -3.090 2.392 1.00 77.12 176 MET A N 1
ATOM 1358 C CA . MET A 1 176 ? 15.153 -1.741 1.951 1.00 77.12 176 MET A CA 1
ATOM 1359 C C . MET A 1 176 ? 15.927 -0.763 2.831 1.00 77.12 176 MET A C 1
ATOM 1361 O O . MET A 1 176 ? 15.512 -0.467 3.965 1.00 77.12 176 MET A O 1
ATOM 1365 N N . THR A 1 177 ? 17.081 -0.354 2.316 1.00 75.50 177 THR A N 1
ATOM 1366 C CA . THR A 1 177 ? 17.965 0.700 2.820 1.00 75.50 177 THR A CA 1
ATOM 1367 C C . THR A 1 177 ? 17.932 1.895 1.870 1.00 75.50 177 THR A C 1
ATOM 1369 O O . THR A 1 177 ? 17.410 1.804 0.762 1.00 75.50 177 THR A O 1
ATOM 1372 N N . ILE A 1 178 ? 18.424 3.039 2.340 1.00 68.44 178 ILE A N 1
ATOM 1373 C CA . ILE A 1 178 ? 18.532 4.265 1.532 1.00 68.44 178 ILE A CA 1
ATOM 1374 C C . ILE A 1 178 ? 19.779 4.215 0.625 1.00 68.44 178 ILE A C 1
ATOM 1376 O O . ILE A 1 178 ? 19.830 4.919 -0.380 1.00 68.44 178 ILE A O 1
ATOM 1380 N N . GLU A 1 179 ? 20.757 3.383 0.989 1.00 52.88 179 GLU A N 1
ATOM 1381 C CA . GLU A 1 179 ? 22.054 3.189 0.324 1.00 52.88 179 GLU A CA 1
ATOM 1382 C C . GLU A 1 179 ? 22.012 2.129 -0.779 1.00 52.88 179 GLU A C 1
ATOM 1384 O O . GLU A 1 179 ? 21.337 1.090 -0.563 1.00 52.88 179 GLU A O 1
#

InterPro domains:
  IPR052842 Endoplasmic Reticulum Co-molecular Chaperone [PTHR45184] (2-179)

Sequence (179 aa):
MEKLGIDALPAIVGWLPNGEKIILKTGVSVKDVKSGVQDLSNILDSFEKVS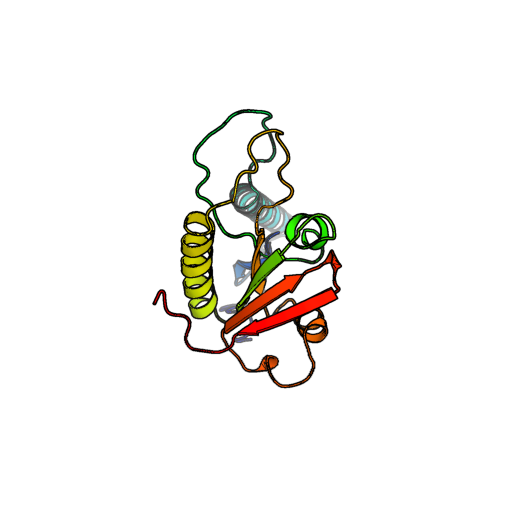KKETPRQSKKAQTDSEDEYIQLLSRSNFEDLCGAKTPVCIIGAFRSLKAREKLEYLLVLVSHMSLSRKPNGGSSSRDSISYALLDSAQQQSFLNAFDKTGYKSSDKLLIAYKPRKGKFAVFMGDMTIE

Organism: NCBI:txid97028